Protein AF-A0A929DGJ4-F1 (afdb_monomer_lite)

pLDDT: mean 86.32, std 12.37, range [38.84, 96.0]

Secondary structure (DSSP, 8-state):
-EEEEEEEEEETTEEEEEEEEEEE-TTS-EEEEEEEE-TT--BSSHHHHHHHHHHHHHHHHHHHHHH--HHHHHHHHHHTT-EEESS------

Foldseek 3Di:
DKDWDWWWDDDPQAIWTKIFIWDQDPVSDTDTDFMWTQPVDGDRYRVVSRVLNVVQQVVLVVQCVVPVDPVSSVVSCVVVRIDTDPDPPPPDD

Radius of gyration: 13.2 Å; chains: 1; bounding box: 28×31×37 Å

Structure (mmCIF, N/CA/C/O backbone):
data_AF-A0A929DGJ4-F1
#
_entry.id   AF-A0A929DGJ4-F1
#
loop_
_atom_site.group_PDB
_atom_site.id
_atom_site.type_symbol
_atom_site.label_atom_id
_atom_site.label_alt_id
_atom_site.label_comp_id
_atom_site.label_asym_id
_atom_site.label_entity_id
_atom_site.label_seq_id
_atom_site.pdbx_PDB_ins_code
_atom_site.Cartn_x
_atom_site.Cartn_y
_atom_site.Cartn_z
_atom_site.occupancy
_atom_site.B_iso_or_equiv
_atom_site.auth_seq_id
_atom_site.auth_comp_id
_atom_site.auth_asym_id
_atom_site.auth_atom_id
_atom_site.pdbx_PDB_model_num
ATOM 1 N N . MET A 1 1 ? -8.136 -1.119 15.036 1.00 79.25 1 MET A N 1
ATOM 2 C CA . MET A 1 1 ? -7.241 -0.123 14.407 1.00 79.25 1 MET A CA 1
ATOM 3 C C . MET A 1 1 ? -6.323 -0.857 13.450 1.00 79.25 1 MET A C 1
ATOM 5 O O . MET A 1 1 ? -5.972 -1.995 13.746 1.00 79.25 1 MET A O 1
ATOM 9 N N . PHE A 1 2 ? -5.965 -0.234 12.332 1.00 84.69 2 PHE A N 1
ATOM 10 C CA . PHE A 1 2 ? -4.986 -0.778 11.393 1.00 84.69 2 PHE A CA 1
ATOM 11 C C . PHE A 1 2 ? -3.719 0.069 11.413 1.00 84.69 2 PHE A C 1
ATOM 13 O O . PHE A 1 2 ? -3.803 1.298 11.492 1.00 84.69 2 PHE A O 1
ATOM 20 N N . ARG A 1 3 ? -2.569 -0.597 11.326 1.00 87.81 3 ARG A N 1
ATOM 21 C CA . ARG A 1 3 ? -1.268 0.011 11.059 1.00 87.81 3 ARG A CA 1
ATOM 22 C C . ARG A 1 3 ? -0.798 -0.461 9.692 1.00 87.81 3 ARG A C 1
ATOM 24 O O . ARG A 1 3 ? -0.973 -1.622 9.339 1.00 87.81 3 ARG A O 1
ATOM 31 N N . PHE A 1 4 ? -0.219 0.463 8.944 1.00 90.56 4 PHE A N 1
ATOM 32 C CA . PHE A 1 4 ? 0.369 0.197 7.643 1.00 90.56 4 PHE A CA 1
ATOM 33 C C . PHE A 1 4 ? 1.869 0.420 7.751 1.00 90.56 4 PHE A C 1
ATOM 35 O O . PHE A 1 4 ? 2.286 1.430 8.322 1.00 90.56 4 PHE A O 1
ATOM 42 N N . GLU A 1 5 ? 2.649 -0.498 7.202 1.00 92.06 5 GLU A N 1
ATOM 43 C CA . GLU A 1 5 ? 4.099 -0.383 7.115 1.00 92.06 5 GLU A CA 1
ATOM 44 C C . GLU A 1 5 ? 4.519 -0.398 5.643 1.00 92.06 5 GLU A C 1
ATOM 46 O O . GLU A 1 5 ? 4.146 -1.330 4.924 1.00 92.06 5 GLU A O 1
ATOM 51 N N . PRO A 1 6 ? 5.204 0.651 5.160 1.00 94.00 6 PRO A N 1
ATOM 52 C CA . PRO A 1 6 ? 5.687 0.705 3.791 1.00 94.00 6 PRO A CA 1
ATOM 53 C C . PRO A 1 6 ? 6.823 -0.289 3.577 1.00 94.00 6 PRO A C 1
ATOM 55 O O . PRO A 1 6 ? 7.660 -0.494 4.449 1.00 94.00 6 PRO A O 1
ATOM 58 N N . GLY A 1 7 ? 6.845 -0.887 2.395 1.00 93.31 7 GLY A N 1
ATOM 59 C CA . GLY A 1 7 ? 7.848 -1.855 1.992 1.00 93.31 7 GLY A CA 1
ATOM 60 C C . GLY A 1 7 ? 7.865 -2.024 0.479 1.00 93.31 7 GLY A C 1
ATOM 61 O O . GLY A 1 7 ? 7.260 -1.244 -0.266 1.00 93.31 7 GLY A O 1
ATOM 62 N N . SER A 1 8 ? 8.542 -3.072 0.033 1.00 92.00 8 SER A N 1
ATOM 63 C CA . SER A 1 8 ? 8.576 -3.469 -1.367 1.00 92.00 8 SER A CA 1
ATOM 64 C C . SER A 1 8 ? 8.162 -4.932 -1.529 1.00 92.00 8 SER A C 1
ATOM 66 O O . SER A 1 8 ? 8.183 -5.716 -0.581 1.00 92.00 8 SER A O 1
ATOM 68 N N . TYR A 1 9 ? 7.734 -5.290 -2.735 1.00 86.75 9 TYR A N 1
ATOM 69 C CA . TYR A 1 9 ? 7.528 -6.668 -3.156 1.00 86.75 9 TYR A CA 1
ATOM 70 C C . TYR A 1 9 ? 8.389 -6.928 -4.390 1.00 86.75 9 TYR A C 1
ATOM 72 O O . TYR A 1 9 ? 8.205 -6.282 -5.426 1.00 86.75 9 TYR A O 1
ATOM 80 N N . GLN A 1 10 ? 9.351 -7.843 -4.279 1.00 87.50 10 GLN A N 1
ATOM 81 C CA . GLN A 1 10 ? 10.252 -8.167 -5.378 1.00 87.50 10 GLN A CA 1
ATOM 82 C C . GLN A 1 10 ? 9.539 -9.008 -6.442 1.00 87.50 10 GLN A C 1
ATOM 84 O O . GLN A 1 10 ? 8.810 -9.953 -6.149 1.00 87.50 10 GLN A O 1
ATOM 89 N N . THR A 1 11 ? 9.792 -8.674 -7.702 1.00 85.50 11 THR A N 1
ATOM 90 C CA . THR A 1 11 ? 9.320 -9.393 -8.885 1.00 85.50 11 THR A CA 1
ATOM 91 C C . THR A 1 11 ? 10.500 -9.665 -9.822 1.00 85.50 11 THR A C 1
ATOM 93 O O . THR A 1 11 ? 11.529 -8.992 -9.712 1.00 85.50 11 THR A O 1
ATOM 96 N N . PRO A 1 12 ? 10.369 -10.577 -10.802 1.00 87.56 12 PRO A N 1
ATOM 97 C CA . PRO A 1 12 ? 11.409 -10.783 -11.814 1.00 87.56 12 PRO A CA 1
ATOM 98 C C . PRO A 1 12 ? 11.774 -9.522 -12.614 1.00 87.56 12 PRO A C 1
ATOM 100 O O . PRO A 1 12 ? 12.853 -9.451 -13.191 1.00 87.56 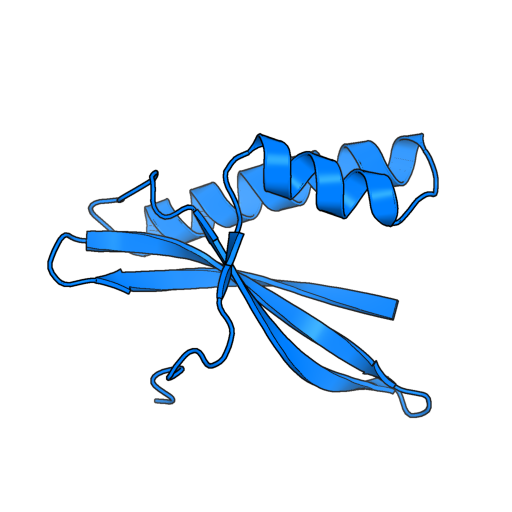12 PRO A O 1
ATOM 103 N N . SER A 1 13 ? 10.878 -8.533 -12.666 1.00 88.50 13 SER A N 1
ATOM 104 C CA . SER A 1 13 ? 11.043 -7.309 -13.458 1.00 88.50 13 SER A CA 1
ATOM 105 C C . SER A 1 13 ? 11.475 -6.087 -12.638 1.00 88.50 13 SER A C 1
ATOM 107 O O . SER A 1 13 ? 11.663 -5.021 -13.217 1.00 88.50 13 SER A O 1
ATOM 109 N N . GLY A 1 14 ? 11.616 -6.211 -11.315 1.00 92.56 14 GLY A N 1
ATOM 110 C CA . GLY A 1 14 ? 11.927 -5.096 -10.416 1.00 92.56 14 GLY A CA 1
ATOM 111 C C . GLY A 1 14 ? 11.153 -5.169 -9.101 1.00 92.56 14 GLY A C 1
ATOM 112 O O . GLY A 1 14 ? 10.719 -6.240 -8.680 1.00 92.56 14 GLY A O 1
ATOM 113 N N . PHE A 1 15 ? 10.948 -4.025 -8.459 1.00 93.62 15 PHE A N 1
ATOM 114 C CA . PHE A 1 15 ? 10.336 -3.913 -7.137 1.00 93.62 15 PHE A CA 1
ATOM 115 C C . PHE A 1 15 ? 9.007 -3.167 -7.216 1.00 93.62 15 PHE A C 1
ATOM 117 O O . PHE A 1 15 ? 8.920 -2.089 -7.797 1.00 93.62 15 PHE A O 1
ATOM 124 N N . LEU A 1 16 ? 7.963 -3.727 -6.613 1.00 94.00 16 LEU A N 1
ATOM 125 C CA . LEU A 1 16 ? 6.655 -3.092 -6.509 1.00 94.00 16 LEU A CA 1
ATOM 126 C C . LEU A 1 16 ? 6.501 -2.404 -5.144 1.00 94.00 16 LEU A C 1
ATOM 128 O O . LEU A 1 16 ? 6.834 -3.009 -4.124 1.00 94.00 16 LEU A O 1
ATOM 132 N N . PRO A 1 17 ? 5.939 -1.187 -5.075 1.00 95.31 17 PRO A N 1
ATOM 133 C CA . PRO A 1 17 ? 5.534 -0.558 -3.826 1.00 95.31 17 PRO A CA 1
ATOM 134 C C . PRO A 1 17 ? 4.538 -1.441 -3.077 1.00 95.31 17 PRO A C 1
ATOM 136 O O . PRO A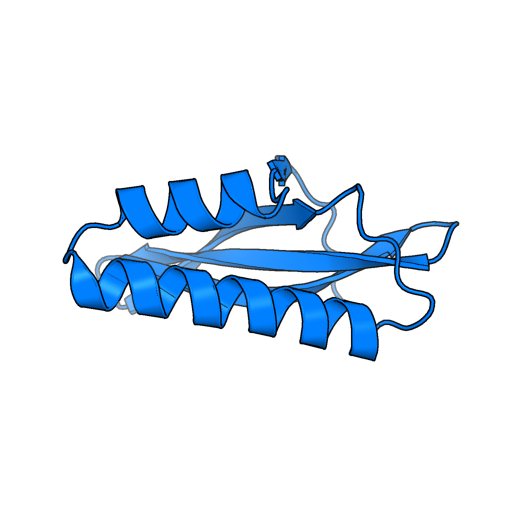 1 17 ? 3.522 -1.859 -3.646 1.00 95.31 17 PRO A O 1
ATOM 139 N N . ALA A 1 18 ? 4.796 -1.700 -1.799 1.00 94.12 18 ALA A N 1
ATOM 140 C CA . ALA A 1 18 ? 3.952 -2.543 -0.964 1.00 94.12 18 ALA A CA 1
ATOM 141 C C . ALA A 1 18 ? 3.655 -1.890 0.393 1.00 94.12 18 ALA A C 1
ATOM 143 O O . ALA A 1 18 ? 4.422 -1.076 0.901 1.00 94.12 18 ALA A O 1
ATOM 144 N N . LEU A 1 19 ? 2.514 -2.241 0.981 1.00 93.69 19 LEU A N 1
ATOM 145 C CA . LEU A 1 19 ? 2.102 -1.840 2.321 1.00 93.69 19 LEU A CA 1
ATOM 146 C C . LEU A 1 19 ? 1.678 -3.087 3.095 1.00 93.69 19 LEU A C 1
ATOM 148 O O . LEU A 1 19 ? 0.640 -3.685 2.792 1.00 93.69 19 LEU A O 1
ATOM 152 N N . ALA A 1 20 ? 2.449 -3.458 4.112 1.00 91.31 20 ALA A N 1
ATOM 153 C CA . ALA A 1 20 ? 2.050 -4.488 5.057 1.00 91.31 20 ALA A CA 1
ATOM 154 C C . ALA A 1 20 ? 0.967 -3.927 5.982 1.00 91.31 20 ALA A C 1
ATOM 156 O O . ALA A 1 20 ? 1.132 -2.868 6.592 1.00 91.31 20 ALA A O 1
ATOM 157 N N . CYS A 1 21 ? -0.162 -4.621 6.064 1.00 90.19 21 CYS A N 1
ATOM 158 C CA . CYS A 1 21 ? -1.303 -4.206 6.863 1.00 90.19 21 CYS A CA 1
ATOM 159 C C . CYS A 1 21 ? -1.384 -5.074 8.113 1.00 90.19 21 CYS A C 1
ATOM 161 O O . CYS A 1 21 ? -1.559 -6.290 8.031 1.00 90.19 21 CYS A O 1
ATOM 163 N N . TYR A 1 22 ? -1.300 -4.430 9.272 1.00 89.56 22 TYR A N 1
ATOM 164 C CA . TYR A 1 22 ? -1.398 -5.067 10.575 1.00 89.56 22 TYR A CA 1
ATOM 165 C C . TYR A 1 22 ? -2.685 -4.644 11.268 1.00 89.56 22 TYR A C 1
ATOM 167 O O . TYR A 1 22 ? -2.999 -3.455 11.398 1.00 89.56 22 TYR A O 1
ATOM 175 N N . LYS A 1 23 ? -3.426 -5.626 11.767 1.00 88.31 23 LYS A N 1
ATOM 176 C CA . LYS A 1 23 ? -4.577 -5.416 12.632 1.00 88.31 23 LYS A CA 1
ATOM 177 C C . LYS A 1 23 ? -4.109 -5.370 14.081 1.00 88.31 23 LYS A C 1
ATOM 179 O O . LYS A 1 23 ? -3.493 -6.308 14.580 1.00 88.31 23 LYS A O 1
ATOM 184 N N . ILE A 1 24 ? -4.433 -4.283 14.773 1.00 88.38 24 ILE A N 1
ATOM 185 C CA . ILE A 1 24 ? -4.097 -4.107 16.189 1.00 88.38 24 ILE A CA 1
ATOM 186 C C . ILE A 1 24 ? -5.268 -4.619 17.028 1.00 88.38 24 ILE A C 1
ATOM 188 O O . ILE A 1 24 ? -6.369 -4.056 16.980 1.00 88.38 24 ILE A O 1
ATOM 192 N N . GLY A 1 25 ? -5.029 -5.713 17.756 1.00 85.19 25 GLY A N 1
ATOM 193 C CA . GLY A 1 25 ? -6.007 -6.367 18.627 1.00 85.19 25 GLY A CA 1
ATOM 194 C C . GLY A 1 25 ? -6.145 -5.720 20.012 1.00 85.19 25 GLY A C 1
ATOM 195 O O . GLY A 1 25 ? -5.456 -4.757 20.345 1.00 85.19 25 GLY A O 1
ATOM 196 N N . LYS A 1 26 ? -7.023 -6.293 20.854 1.00 79.56 26 LYS A N 1
ATOM 197 C CA . LYS A 1 26 ? -7.346 -5.778 22.205 1.00 79.56 26 LYS A CA 1
ATOM 198 C C . LYS A 1 26 ? -6.129 -5.658 23.142 1.00 79.56 26 LYS A C 1
ATOM 200 O O . LYS A 1 26 ? -6.115 -4.771 23.983 1.00 79.56 26 LYS A O 1
ATOM 205 N N . ASN A 1 27 ? -5.083 -6.462 22.939 1.00 85.25 27 ASN A N 1
ATOM 206 C CA . ASN A 1 27 ? -3.866 -6.459 23.767 1.00 85.25 27 ASN A CA 1
ATOM 207 C C . ASN A 1 27 ? -2.704 -5.667 23.139 1.00 85.25 27 ASN A C 1
ATOM 209 O O . ASN A 1 27 ? -1.548 -5.988 23.391 1.00 85.25 27 ASN A O 1
ATOM 213 N N . LYS A 1 28 ? -2.985 -4.710 22.240 1.00 83.44 28 LYS A N 1
ATOM 214 C CA . LYS A 1 28 ? -1.975 -4.008 21.413 1.00 83.44 28 LYS A CA 1
ATOM 215 C C . LYS A 1 28 ? -1.090 -4.933 20.562 1.00 83.44 28 LYS A C 1
ATOM 217 O O . LYS A 1 28 ? -0.123 -4.477 19.966 1.00 83.44 28 LYS A O 1
ATOM 222 N N . LYS A 1 29 ? -1.432 -6.221 20.471 1.00 85.00 29 LYS A N 1
ATOM 223 C CA . LYS A 1 29 ? -0.746 -7.176 19.606 1.00 85.00 29 LYS A CA 1
ATOM 224 C C . LYS A 1 29 ? -1.063 -6.834 18.156 1.00 85.00 29 LYS A C 1
ATOM 226 O O . LYS A 1 29 ? -2.237 -6.786 17.774 1.00 85.00 29 LYS A O 1
ATOM 231 N N . GLU A 1 30 ? -0.015 -6.594 17.386 1.00 87.50 30 GLU A N 1
ATOM 232 C CA . GLU A 1 30 ? -0.089 -6.405 15.944 1.00 87.50 30 GLU A CA 1
ATOM 233 C C . GLU A 1 30 ? -0.116 -7.787 15.290 1.00 87.50 30 GLU A C 1
ATOM 235 O O . GLU A 1 30 ? 0.740 -8.633 15.549 1.00 87.50 30 GLU A O 1
ATOM 240 N N . ILE A 1 31 ? -1.154 -8.048 14.504 1.00 87.69 31 ILE A N 1
ATOM 241 C CA . ILE A 1 31 ? -1.307 -9.292 13.756 1.00 87.69 31 ILE A CA 1
ATOM 242 C C . ILE A 1 31 ? -1.307 -8.910 12.288 1.00 87.69 31 ILE A C 1
ATOM 244 O O . ILE A 1 31 ? -2.115 -8.079 11.870 1.00 87.69 31 ILE A O 1
ATOM 248 N N . PHE A 1 32 ? -0.385 -9.489 11.525 1.00 87.31 32 PHE A N 1
ATOM 249 C CA . PHE A 1 32 ? -0.377 -9.341 10.077 1.00 87.31 32 PHE A CA 1
ATOM 250 C C . PHE A 1 32 ? -1.722 -9.801 9.494 1.00 87.31 32 PHE A C 1
ATOM 252 O O . PHE A 1 32 ? -2.233 -10.849 9.884 1.00 87.31 32 PHE A O 1
ATOM 259 N N . ASP A 1 33 ? -2.290 -9.004 8.591 1.00 86.69 33 ASP A N 1
ATOM 260 C CA . ASP A 1 33 ? -3.587 -9.267 7.961 1.00 86.69 33 ASP A CA 1
ATOM 261 C C . ASP A 1 33 ? -3.413 -9.508 6.451 1.00 86.69 33 ASP A C 1
ATOM 263 O O . ASP A 1 33 ? -3.735 -10.580 5.945 1.00 86.69 33 ASP A O 1
ATOM 267 N N . TYR A 1 34 ? -2.844 -8.542 5.719 1.00 88.12 34 TYR A N 1
ATOM 268 C CA . TYR A 1 34 ? -2.636 -8.637 4.266 1.00 88.12 34 TYR A CA 1
ATOM 269 C C . TYR A 1 34 ? -1.578 -7.646 3.755 1.00 88.12 34 TYR A C 1
ATOM 271 O O . TYR A 1 34 ? -1.157 -6.744 4.479 1.00 88.12 34 TYR A O 1
ATOM 279 N N . ILE A 1 35 ? -1.175 -7.776 2.484 1.00 90.25 35 ILE A N 1
ATOM 280 C CA . ILE A 1 35 ? -0.394 -6.755 1.763 1.00 90.25 35 ILE A CA 1
ATOM 281 C C . ILE A 1 35 ? -1.300 -5.988 0.802 1.00 90.25 35 ILE A C 1
ATOM 283 O O . ILE A 1 35 ? -2.173 -6.564 0.150 1.00 90.25 35 ILE A O 1
ATOM 287 N N . LEU A 1 36 ? -1.054 -4.687 0.671 1.00 92.69 36 LEU A N 1
ATOM 288 C CA . LEU A 1 36 ? -1.462 -3.915 -0.499 1.00 92.69 36 LEU A CA 1
ATOM 289 C C . LEU A 1 36 ? -0.252 -3.670 -1.397 1.00 92.69 36 LEU A C 1
ATOM 291 O O . LEU A 1 36 ? 0.788 -3.269 -0.892 1.00 92.69 36 LEU A O 1
ATOM 295 N N . THR A 1 37 ? -0.379 -3.823 -2.711 1.00 94.06 37 THR A N 1
ATOM 296 C CA . THR A 1 37 ? 0.696 -3.463 -3.650 1.00 94.06 37 THR A CA 1
ATOM 297 C C . THR A 1 37 ? 0.157 -2.737 -4.871 1.00 94.06 37 THR A C 1
ATOM 299 O O . THR A 1 37 ? -0.996 -2.938 -5.257 1.00 94.06 37 THR A O 1
ATOM 302 N N . ASN A 1 38 ? 0.980 -1.886 -5.480 1.00 93.94 38 ASN A N 1
ATOM 303 C CA . ASN A 1 38 ? 0.672 -1.258 -6.757 1.00 93.94 38 ASN A CA 1
ATOM 304 C C . ASN A 1 38 ? 1.399 -1.983 -7.895 1.00 93.94 38 ASN A C 1
ATOM 306 O O . ASN A 1 38 ? 2.515 -1.621 -8.255 1.00 93.94 38 ASN A O 1
ATOM 310 N N . ILE A 1 39 ? 0.727 -2.962 -8.505 1.00 89.06 39 ILE A N 1
ATOM 311 C CA . ILE A 1 39 ? 1.277 -3.799 -9.588 1.00 89.06 39 ILE A CA 1
ATOM 312 C C . ILE A 1 39 ? 1.647 -3.032 -10.867 1.00 89.06 39 ILE A C 1
ATOM 314 O O . ILE A 1 39 ? 2.273 -3.595 -11.758 1.00 89.06 39 ILE A O 1
ATOM 318 N N . LYS A 1 40 ? 1.233 -1.765 -10.994 1.00 89.44 40 LYS A N 1
ATOM 319 C CA . LYS A 1 40 ? 1.524 -0.927 -12.165 1.00 89.44 40 LYS A CA 1
ATOM 320 C C . LYS A 1 40 ? 2.779 -0.071 -11.991 1.00 89.44 40 LYS A C 1
ATOM 322 O O . LYS A 1 40 ? 3.230 0.523 -12.964 1.00 89.44 40 LYS A O 1
ATOM 327 N N . ALA A 1 41 ? 3.316 0.023 -10.776 1.00 90.44 41 ALA A N 1
ATOM 328 C CA . ALA A 1 41 ? 4.452 0.875 -10.444 1.00 90.44 41 ALA A CA 1
ATOM 329 C C . ALA A 1 41 ? 5.707 0.022 -10.211 1.00 90.44 41 ALA A C 1
ATOM 331 O O . ALA A 1 41 ? 6.147 -0.128 -9.079 1.00 90.44 41 ALA A O 1
ATOM 332 N N . ILE A 1 42 ? 6.255 -0.578 -11.271 1.00 92.75 42 ILE A N 1
ATOM 333 C CA . ILE A 1 42 ? 7.516 -1.328 -11.174 1.00 92.75 42 ILE A CA 1
ATOM 334 C C . ILE A 1 42 ? 8.673 -0.334 -11.091 1.00 92.75 42 ILE A C 1
ATOM 336 O O . ILE A 1 42 ? 8.898 0.449 -12.012 1.00 92.75 42 ILE A O 1
ATOM 340 N N . GLU A 1 43 ? 9.415 -0.395 -9.994 1.00 94.00 43 GLU A N 1
ATOM 341 C CA . GLU A 1 43 ? 10.615 0.392 -9.751 1.00 94.00 43 GLU A CA 1
ATOM 342 C C . GLU A 1 43 ? 11.867 -0.464 -9.956 1.00 94.00 43 GLU A C 1
ATOM 344 O O . GLU A 1 43 ? 11.888 -1.664 -9.679 1.00 94.00 43 GLU A O 1
ATOM 349 N N . LEU A 1 44 ? 12.951 0.163 -10.411 1.00 93.62 44 LEU A N 1
ATOM 350 C CA . LEU A 1 44 ? 14.221 -0.533 -10.652 1.00 93.62 44 LEU A CA 1
ATOM 351 C C . LEU A 1 44 ? 14.979 -0.869 -9.360 1.00 93.62 44 LEU A C 1
ATOM 353 O O . LEU A 1 44 ? 15.864 -1.719 -9.374 1.00 93.62 44 LEU A O 1
ATOM 357 N N . THR A 1 45 ? 14.661 -0.192 -8.255 1.00 95.00 45 THR A N 1
ATOM 358 C CA . THR A 1 45 ? 15.311 -0.402 -6.959 1.00 95.00 45 THR A CA 1
ATOM 359 C C . THR A 1 45 ? 14.279 -0.514 -5.847 1.00 95.00 45 THR A C 1
ATOM 361 O O . THR A 1 45 ? 13.245 0.158 -5.870 1.00 95.00 45 THR A O 1
ATOM 364 N N . GLU A 1 46 ? 14.591 -1.329 -4.841 1.00 94.06 46 GLU A N 1
ATOM 365 C CA . GLU A 1 46 ? 13.763 -1.485 -3.645 1.00 94.06 46 GLU A CA 1
ATOM 366 C C . GLU A 1 46 ? 13.499 -0.143 -2.958 1.00 94.06 46 GLU A C 1
ATOM 368 O O . GLU A 1 46 ? 12.353 0.182 -2.658 1.00 94.06 46 GLU A O 1
ATOM 373 N N . GLN A 1 47 ? 14.541 0.673 -2.777 1.00 96.00 47 GLN A N 1
ATOM 374 C CA . GLN A 1 47 ? 14.415 1.979 -2.133 1.00 96.00 47 GLN A CA 1
ATOM 375 C C . GLN A 1 47 ? 13.345 2.850 -2.808 1.00 96.00 47 GLN A C 1
ATOM 377 O O . GLN A 1 47 ? 12.506 3.431 -2.124 1.00 96.00 47 GLN A O 1
ATOM 382 N N . LYS A 1 48 ? 13.319 2.900 -4.147 1.00 95.31 48 LYS A N 1
ATOM 383 C CA . LYS A 1 48 ? 12.305 3.669 -4.882 1.00 95.31 48 LYS A CA 1
ATOM 384 C C . LYS A 1 48 ? 10.901 3.108 -4.677 1.00 95.31 48 LYS A C 1
ATOM 386 O O . LYS A 1 48 ? 9.958 3.878 -4.515 1.00 95.31 48 LYS A O 1
ATOM 391 N N . ALA A 1 49 ? 10.757 1.783 -4.635 1.00 94.56 49 ALA A N 1
ATOM 392 C CA . ALA A 1 49 ? 9.474 1.146 -4.349 1.00 94.56 49 ALA A CA 1
ATOM 393 C C . ALA A 1 49 ? 8.958 1.507 -2.946 1.00 94.56 49 ALA A C 1
ATOM 395 O O . ALA A 1 49 ? 7.785 1.864 -2.800 1.00 94.56 49 ALA A O 1
ATOM 396 N N . VAL A 1 50 ? 9.837 1.492 -1.938 1.00 95.88 50 VAL A N 1
ATOM 397 C CA . VAL A 1 50 ? 9.508 1.896 -0.561 1.00 95.88 50 VAL A CA 1
ATOM 398 C C . VAL A 1 50 ? 9.133 3.380 -0.500 1.00 95.88 50 VAL A C 1
ATOM 400 O O . VAL A 1 50 ? 8.092 3.725 0.057 1.00 95.88 50 VAL A O 1
ATOM 403 N N . GLU A 1 51 ? 9.914 4.265 -1.125 1.00 96.00 51 GLU A N 1
ATOM 404 C CA . GLU A 1 51 ? 9.626 5.707 -1.185 1.00 96.00 51 GLU A CA 1
ATOM 405 C C . GLU A 1 51 ? 8.277 5.999 -1.864 1.00 96.00 51 GLU A C 1
ATOM 407 O O . GLU A 1 51 ? 7.484 6.821 -1.385 1.00 96.00 51 GLU A O 1
ATOM 412 N N . SER A 1 52 ? 7.973 5.291 -2.954 1.00 94.88 52 SER A N 1
ATOM 413 C CA . SER A 1 52 ? 6.680 5.357 -3.637 1.00 94.88 52 SER A CA 1
ATOM 414 C C . SER A 1 52 ? 5.536 4.895 -2.722 1.00 94.88 52 SER A C 1
ATOM 416 O O . SER A 1 52 ? 4.516 5.588 -2.616 1.00 9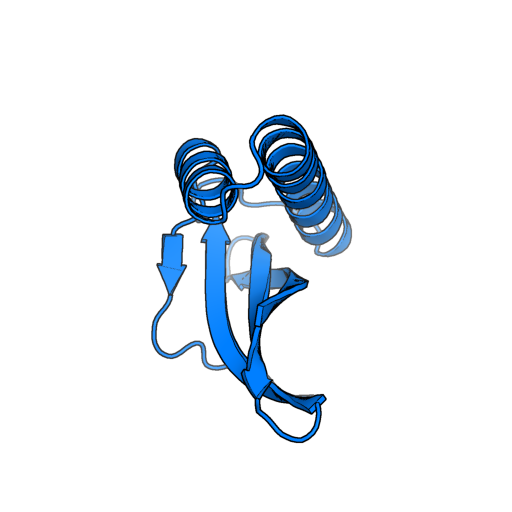4.88 52 SER A O 1
ATOM 418 N N . ALA A 1 53 ? 5.709 3.787 -1.991 1.00 95.06 53 ALA A N 1
ATOM 419 C CA . ALA A 1 53 ? 4.728 3.301 -1.019 1.00 95.06 53 ALA A CA 1
ATOM 420 C C . ALA A 1 53 ? 4.495 4.309 0.119 1.00 95.06 53 ALA A C 1
ATOM 422 O O . ALA A 1 53 ? 3.348 4.634 0.446 1.00 95.06 53 ALA A O 1
ATOM 423 N N . GLU A 1 54 ? 5.567 4.874 0.676 1.00 95.75 54 GLU A N 1
ATOM 424 C CA . GLU A 1 54 ? 5.503 5.913 1.701 1.00 95.75 54 GLU A CA 1
ATOM 425 C C . GLU A 1 54 ? 4.749 7.151 1.232 1.00 95.75 54 GLU A C 1
ATOM 427 O O . GLU A 1 54 ? 3.927 7.703 1.968 1.00 95.75 54 GLU A O 1
ATOM 432 N N . LYS A 1 55 ? 5.033 7.620 0.015 1.00 95.44 55 LYS A N 1
ATOM 433 C CA . LYS A 1 55 ? 4.404 8.812 -0.552 1.00 95.44 55 LYS A CA 1
ATOM 434 C C . LYS A 1 55 ? 2.897 8.617 -0.688 1.00 95.44 55 LYS A C 1
ATOM 436 O O . LYS A 1 55 ? 2.128 9.489 -0.264 1.00 95.44 55 LYS A O 1
ATOM 441 N N . SER A 1 56 ? 2.469 7.469 -1.213 1.00 94.19 56 SER A N 1
ATOM 442 C CA . SER A 1 56 ? 1.051 7.109 -1.309 1.00 94.19 56 SER A CA 1
ATOM 443 C C . SER A 1 56 ? 0.402 6.953 0.065 1.00 94.19 56 SER A C 1
ATOM 445 O O . SER A 1 56 ? -0.691 7.481 0.294 1.00 94.19 56 SER A O 1
ATOM 447 N N . LEU A 1 57 ? 1.091 6.332 1.026 1.00 94.00 57 LEU A N 1
ATOM 448 C CA . LEU A 1 57 ? 0.589 6.175 2.388 1.00 94.00 57 LEU A CA 1
ATOM 449 C C . LEU A 1 57 ? 0.429 7.528 3.101 1.00 94.00 57 LEU A C 1
ATOM 451 O O . LEU A 1 57 ? -0.635 7.819 3.654 1.00 94.00 57 LEU A O 1
ATOM 455 N N . LYS A 1 58 ? 1.436 8.408 3.025 1.00 93.69 58 LYS A N 1
ATOM 456 C CA . LYS A 1 58 ? 1.398 9.783 3.558 1.00 93.69 58 LYS A CA 1
ATOM 457 C C . LYS A 1 58 ? 0.238 10.575 2.946 1.00 93.69 58 LYS A C 1
ATOM 459 O O . LYS A 1 58 ? -0.492 11.262 3.664 1.00 93.69 58 LYS A O 1
ATOM 464 N N . LYS A 1 59 ? 0.018 10.463 1.631 1.00 92.56 59 LYS A N 1
ATOM 465 C CA . LYS A 1 59 ? -1.116 11.091 0.928 1.00 92.56 59 LYS A CA 1
ATOM 466 C C . LYS A 1 59 ? -2.463 10.562 1.433 1.00 92.56 59 LYS A C 1
ATOM 468 O O . LYS A 1 59 ? -3.368 11.357 1.700 1.00 92.56 59 LYS A O 1
ATOM 473 N N . ALA A 1 60 ? -2.590 9.249 1.611 1.00 91.62 60 ALA A N 1
ATOM 474 C CA . ALA A 1 60 ? -3.806 8.619 2.114 1.00 91.62 60 ALA A CA 1
ATOM 475 C C . ALA A 1 60 ? -4.106 9.017 3.572 1.00 91.62 60 ALA A C 1
ATOM 477 O O . ALA A 1 60 ? -5.242 9.379 3.892 1.00 91.62 60 ALA A O 1
ATOM 478 N N . PHE A 1 61 ? -3.091 9.064 4.442 1.00 89.81 61 PHE A N 1
ATOM 479 C CA . PHE A 1 61 ? -3.243 9.537 5.821 1.00 89.81 61 PHE A CA 1
ATOM 480 C C . PHE A 1 61 ? -3.628 11.012 5.905 1.00 89.81 61 PHE A C 1
ATOM 482 O O . PHE A 1 61 ? -4.504 11.349 6.698 1.00 89.81 61 PHE A O 1
ATOM 489 N N . LYS A 1 62 ? -3.064 11.885 5.059 1.00 89.88 62 LYS A N 1
ATOM 490 C CA . LYS A 1 62 ? -3.494 13.293 4.985 1.00 89.88 62 LYS A CA 1
ATOM 491 C C . LYS A 1 62 ? -4.987 13.412 4.660 1.00 89.88 62 LYS A C 1
ATOM 493 O O . LYS A 1 62 ? -5.680 14.234 5.255 1.00 89.88 62 LYS A O 1
ATOM 498 N N . LYS A 1 63 ? -5.517 12.576 3.757 1.00 84.75 63 LYS A N 1
ATOM 499 C CA . LYS A 1 63 ? -6.965 12.537 3.467 1.00 84.75 63 LYS A CA 1
ATOM 500 C C . LYS A 1 63 ? -7.786 11.990 4.636 1.00 84.75 63 LYS A C 1
ATOM 502 O O . LYS A 1 63 ? -8.848 12.536 4.937 1.00 84.75 63 LYS A O 1
ATOM 507 N N . LYS A 1 64 ? -7.300 10.95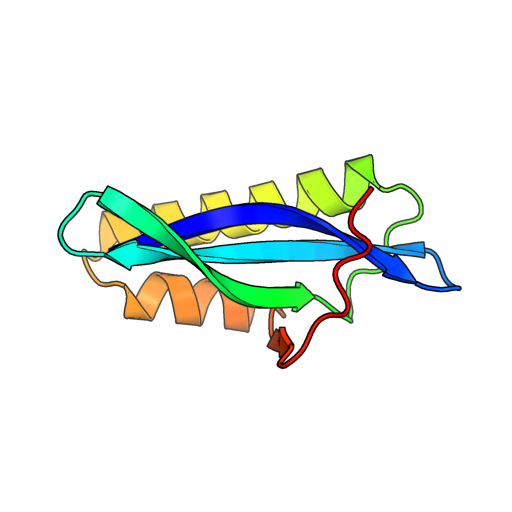0 5.321 1.00 86.38 64 LYS A N 1
ATOM 508 C CA . LYS A 1 64 ? -7.944 10.423 6.534 1.00 86.38 64 LYS A CA 1
ATOM 509 C C . LYS A 1 64 ? -8.017 11.485 7.629 1.00 86.38 64 LYS A C 1
ATOM 511 O O . LYS A 1 64 ? -9.095 11.704 8.161 1.00 86.38 64 LYS A O 1
ATOM 516 N N . GLN A 1 65 ? -6.919 12.181 7.923 1.00 84.81 65 GLN A N 1
ATOM 517 C CA . GLN A 1 65 ? -6.874 13.233 8.946 1.00 84.81 65 GLN A CA 1
ATOM 518 C C . GLN A 1 65 ? -7.884 14.353 8.672 1.00 84.81 65 GLN A C 1
ATOM 520 O O . GLN A 1 65 ? -8.542 14.815 9.594 1.00 84.81 65 GLN A O 1
ATOM 525 N N . LYS A 1 66 ? -8.075 14.733 7.402 1.00 82.50 66 LYS A N 1
ATOM 526 C CA . LYS A 1 66 ? -9.069 15.747 7.013 1.00 82.50 66 LYS A CA 1
ATOM 527 C C . LYS A 1 66 ? -10.524 15.304 7.180 1.00 82.50 66 LYS A C 1
ATOM 529 O O . LYS A 1 66 ? -11.400 16.151 7.275 1.00 82.50 66 LYS A O 1
ATOM 534 N N . THR A 1 67 ? -10.801 14.002 7.143 1.00 82.88 67 THR A N 1
ATOM 535 C CA . THR A 1 67 ? -12.176 13.478 7.038 1.00 82.88 67 THR A CA 1
ATOM 536 C C . THR A 1 67 ? -12.610 12.610 8.216 1.00 82.88 67 THR A C 1
ATOM 538 O O . THR A 1 67 ? -13.792 12.309 8.340 1.00 82.88 67 THR A O 1
ATOM 541 N N . GLY A 1 68 ? -11.668 12.154 9.043 1.00 82.19 68 GLY A N 1
ATOM 542 C CA . GLY A 1 68 ? -11.897 11.265 10.181 1.00 82.19 68 GLY A CA 1
ATOM 543 C C . GLY A 1 68 ? -12.277 9.822 9.827 1.00 82.19 68 GLY A C 1
ATOM 544 O O . GLY A 1 68 ? -12.474 9.018 10.732 1.00 82.19 68 GLY A O 1
ATOM 545 N N . LYS A 1 69 ? -12.387 9.456 8.540 1.00 80.56 69 LYS A N 1
ATOM 546 C CA . LYS A 1 69 ? -12.933 8.155 8.108 1.00 80.56 69 LYS A CA 1
ATOM 547 C C . LYS A 1 69 ? -11.861 7.242 7.514 1.00 80.56 69 LYS A C 1
ATOM 549 O O . LYS A 1 69 ? -11.229 7.589 6.518 1.00 80.56 69 LYS A O 1
ATOM 554 N N . ASP A 1 70 ? -11.735 6.029 8.057 1.00 81.50 70 ASP A N 1
ATOM 555 C CA . ASP A 1 70 ? -10.822 4.984 7.556 1.00 81.50 70 ASP A CA 1
ATOM 556 C C . ASP A 1 70 ? -11.100 4.592 6.099 1.00 81.50 70 ASP A C 1
ATOM 558 O O . ASP A 1 70 ? -10.174 4.349 5.327 1.00 81.50 70 ASP A O 1
ATOM 562 N N . TYR A 1 71 ? -12.369 4.629 5.685 1.00 83.62 71 TYR A N 1
ATOM 563 C CA . TYR A 1 71 ? -12.772 4.392 4.298 1.00 83.62 71 TYR A CA 1
ATOM 564 C C . TYR A 1 71 ? -12.040 5.301 3.294 1.00 83.62 71 TYR A C 1
ATOM 566 O O . TYR A 1 71 ? -11.685 4.859 2.203 1.00 83.62 71 TYR A O 1
ATOM 574 N N . ASN A 1 72 ? -11.740 6.550 3.663 1.00 85.06 72 ASN A N 1
ATOM 575 C CA . ASN A 1 72 ? -11.062 7.492 2.770 1.00 85.06 72 ASN A CA 1
ATOM 576 C C . ASN A 1 72 ? -9.571 7.182 2.598 1.00 85.06 72 ASN A C 1
ATOM 578 O O . ASN A 1 72 ? -8.998 7.503 1.555 1.00 85.06 72 ASN A O 1
ATOM 582 N N . LEU A 1 73 ? -8.948 6.535 3.588 1.00 87.50 73 LEU A N 1
ATOM 583 C CA . LEU A 1 73 ? -7.595 5.998 3.450 1.00 87.50 73 LEU A CA 1
ATOM 584 C C . LEU A 1 73 ? -7.593 4.866 2.419 1.00 87.50 73 LEU A C 1
ATOM 586 O O . LEU A 1 73 ? -6.822 4.919 1.462 1.00 87.50 73 LEU A O 1
ATOM 590 N N . ALA A 1 74 ? -8.511 3.905 2.567 1.00 87.44 74 ALA A N 1
ATOM 591 C CA . ALA A 1 74 ? -8.645 2.776 1.649 1.00 87.44 74 ALA A CA 1
ATOM 592 C C . ALA A 1 74 ? -8.947 3.233 0.213 1.00 87.44 74 ALA A C 1
ATOM 594 O O . ALA A 1 74 ? -8.284 2.796 -0.726 1.00 87.44 74 ALA A O 1
ATOM 595 N N . GLN A 1 75 ? -9.883 4.173 0.037 1.00 88.75 75 GLN A N 1
ATOM 596 C CA . GLN A 1 75 ? -10.181 4.751 -1.275 1.00 88.75 75 GLN A CA 1
ATOM 597 C C . GLN A 1 75 ? -8.981 5.481 -1.873 1.00 88.75 75 GLN A C 1
ATOM 599 O O . GLN A 1 75 ? -8.711 5.328 -3.058 1.00 88.75 75 GLN A O 1
ATOM 604 N N . SER A 1 76 ? -8.217 6.233 -1.073 1.00 91.69 76 SER A N 1
ATOM 605 C CA . SER A 1 76 ? -7.041 6.927 -1.599 1.00 91.69 76 SER A CA 1
ATOM 606 C C . SER A 1 76 ? -5.950 5.971 -2.065 1.00 91.69 76 SER A C 1
ATOM 608 O O . SER A 1 76 ? -5.340 6.242 -3.093 1.00 91.69 76 SER A O 1
ATOM 610 N N . LEU A 1 77 ? -5.701 4.886 -1.327 1.00 92.12 77 LEU A N 1
ATOM 611 C CA . LEU A 1 77 ? -4.737 3.861 -1.733 1.00 92.12 77 LEU A CA 1
ATOM 612 C C . LEU A 1 77 ? -5.216 3.142 -2.999 1.00 92.12 77 LEU A C 1
ATOM 614 O O . LEU A 1 77 ? -4.445 2.984 -3.942 1.00 92.12 77 LEU A O 1
ATOM 618 N N . LYS A 1 78 ? -6.510 2.807 -3.073 1.00 91.31 78 LYS A N 1
ATOM 619 C CA . LYS A 1 78 ? -7.117 2.210 -4.268 1.00 91.31 78 LYS A CA 1
ATOM 620 C C . LYS A 1 78 ? -7.008 3.125 -5.493 1.00 91.31 78 LYS A C 1
ATOM 622 O O . LYS A 1 78 ? -6.659 2.652 -6.569 1.00 91.31 78 LYS A O 1
ATOM 627 N N . SER A 1 79 ? -7.263 4.429 -5.346 1.00 91.00 79 SER A N 1
ATOM 628 C CA . SER A 1 79 ? -7.083 5.411 -6.429 1.00 91.00 79 SER A CA 1
ATOM 629 C C . SER A 1 79 ? -5.625 5.553 -6.870 1.00 91.00 79 SER A C 1
ATOM 631 O O . SER A 1 79 ? -5.378 5.816 -8.041 1.00 91.00 79 SER A O 1
ATOM 633 N N . ASP A 1 80 ? -4.670 5.368 -5.955 1.00 90.38 80 ASP A N 1
ATOM 634 C CA . ASP A 1 80 ? -3.235 5.344 -6.265 1.00 90.38 80 ASP A CA 1
ATOM 635 C C . ASP A 1 80 ? -2.787 4.001 -6.884 1.00 90.38 80 ASP A C 1
ATOM 637 O O . ASP A 1 80 ? -1.618 3.853 -7.219 1.00 90.38 80 ASP A O 1
ATOM 641 N N . GLY A 1 81 ? -3.697 3.037 -7.079 1.00 92.44 81 GLY A N 1
ATOM 642 C CA . GLY A 1 81 ? -3.431 1.768 -7.766 1.00 92.44 81 GLY A CA 1
ATOM 643 C C . GLY A 1 81 ? -3.125 0.587 -6.848 1.00 92.44 81 GLY A C 1
ATOM 644 O O . GLY A 1 81 ? -2.850 -0.504 -7.344 1.00 92.44 81 GLY A O 1
ATOM 645 N N . PHE A 1 82 ? -3.196 0.770 -5.527 1.00 94.00 82 PHE A N 1
ATOM 646 C CA . PHE A 1 82 ? -2.967 -0.316 -4.582 1.00 94.00 82 PHE A CA 1
ATOM 647 C C . PHE A 1 82 ? -4.134 -1.304 -4.579 1.00 94.00 82 PHE A C 1
ATOM 649 O O . PHE A 1 82 ? -5.294 -0.930 -4.377 1.00 94.00 82 PHE A O 1
ATOM 656 N N . ILE A 1 83 ? -3.802 -2.579 -4.744 1.00 92.06 83 ILE A N 1
ATOM 657 C CA . ILE A 1 83 ? -4.729 -3.703 -4.655 1.00 92.06 83 ILE A CA 1
ATOM 658 C C . ILE A 1 83 ? -4.330 -4.615 -3.501 1.00 92.06 83 ILE A C 1
ATOM 660 O O . ILE A 1 83 ? -3.151 -4.726 -3.165 1.00 92.06 83 ILE A O 1
ATOM 664 N N . LYS A 1 84 ? -5.325 -5.260 -2.888 1.00 90.44 84 LYS A N 1
ATOM 665 C CA . LYS A 1 84 ? -5.090 -6.290 -1.877 1.00 90.44 84 LYS A CA 1
ATOM 666 C C . LYS A 1 84 ? -4.539 -7.533 -2.557 1.00 90.44 84 LYS A C 1
ATOM 668 O O . LYS A 1 84 ? -5.129 -8.009 -3.522 1.00 90.44 84 LYS A O 1
ATOM 673 N N . VAL A 1 85 ? -3.435 -8.041 -2.030 1.00 81.88 85 VAL A N 1
ATOM 674 C CA . VAL A 1 85 ? -2.907 -9.351 -2.391 1.00 81.88 85 VAL A CA 1
ATOM 675 C C . VAL A 1 85 ? -3.171 -10.263 -1.209 1.00 81.88 85 VAL A C 1
ATOM 677 O O . VAL A 1 85 ? -2.626 -10.069 -0.118 1.00 81.88 85 VAL A O 1
ATOM 680 N N . ASP A 1 86 ? -4.077 -11.212 -1.422 1.00 63.62 86 ASP A N 1
ATOM 681 C CA . ASP A 1 86 ? -4.324 -12.287 -0.476 1.00 63.62 86 ASP A CA 1
ATOM 682 C C . ASP A 1 86 ? -3.196 -13.312 -0.608 1.00 63.62 86 ASP A C 1
ATOM 684 O O . ASP A 1 86 ? -2.802 -13.680 -1.713 1.00 63.62 86 ASP A O 1
ATOM 688 N N . ASN A 1 87 ? -2.681 -13.770 0.532 1.00 54.00 87 ASN A N 1
ATOM 689 C CA . ASN A 1 87 ? -1.646 -14.798 0.610 1.00 54.00 87 ASN A CA 1
ATOM 690 C C . ASN A 1 87 ? -0.273 -14.403 0.015 1.00 54.00 87 ASN A C 1
ATOM 692 O O . ASN A 1 87 ? 0.271 -15.120 -0.828 1.00 54.00 87 ASN A O 1
ATOM 696 N N . PRO A 1 88 ? 0.332 -13.279 0.441 1.00 52.78 88 PRO A N 1
ATOM 697 C CA . PRO A 1 88 ? 1.691 -12.994 0.038 1.00 52.78 88 PRO A CA 1
ATOM 698 C C . PRO A 1 88 ? 2.603 -14.003 0.725 1.00 52.78 88 PRO A C 1
ATOM 700 O O . PRO A 1 88 ? 2.667 -14.076 1.954 1.00 52.78 88 PRO A O 1
ATOM 703 N N . GLN A 1 89 ? 3.330 -14.772 -0.073 1.00 51.22 89 GLN A N 1
ATOM 704 C CA . GLN A 1 89 ? 4.518 -15.460 0.395 1.00 51.22 89 GLN A CA 1
ATOM 705 C C . GLN A 1 89 ? 5.542 -14.361 0.707 1.00 51.22 89 GLN A C 1
ATOM 707 O O . GLN A 1 89 ? 6.356 -13.985 -0.129 1.00 51.22 89 GLN A O 1
ATOM 712 N N . PHE A 1 90 ? 5.390 -13.736 1.879 1.00 49.00 90 PHE A N 1
ATOM 713 C CA . PHE A 1 90 ? 6.394 -12.861 2.458 1.00 49.00 90 PHE A 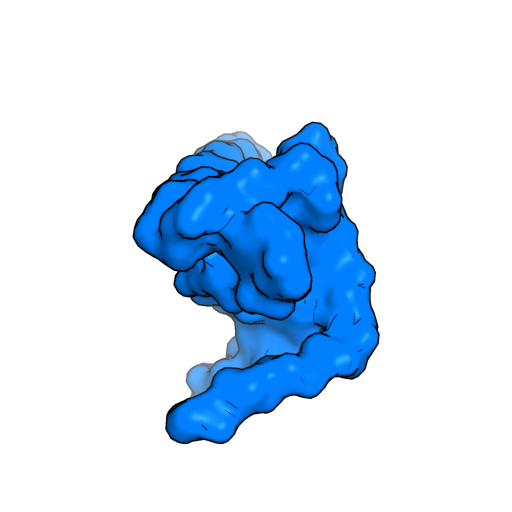CA 1
ATOM 714 C C . PHE A 1 90 ? 7.633 -13.732 2.591 1.00 49.00 90 PHE A C 1
ATOM 716 O O . PHE A 1 90 ? 7.638 -14.663 3.401 1.00 49.00 90 PHE A O 1
ATOM 723 N N . ALA A 1 91 ? 8.640 -13.476 1.760 1.00 42.50 91 ALA A N 1
ATOM 724 C CA . ALA A 1 91 ? 9.975 -13.968 2.028 1.00 42.50 91 AL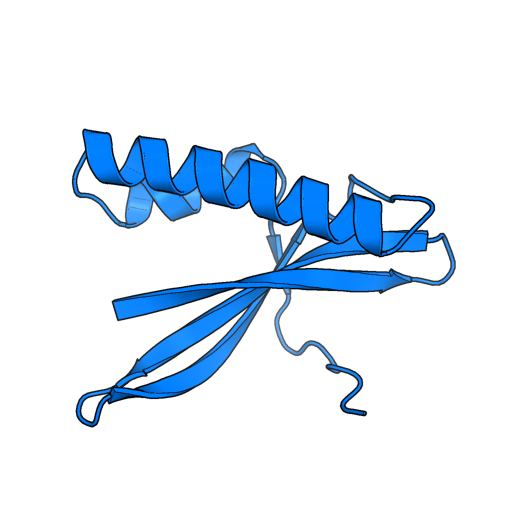A A CA 1
ATOM 725 C C . ALA A 1 91 ? 10.346 -13.414 3.409 1.00 42.50 91 ALA A C 1
ATOM 727 O O . ALA A 1 91 ? 10.542 -12.214 3.581 1.00 42.50 91 ALA A O 1
ATOM 728 N N . LYS A 1 92 ? 10.259 -14.275 4.421 1.00 40.50 92 LYS A N 1
ATOM 729 C CA . LYS A 1 92 ? 10.898 -14.035 5.703 1.00 40.50 92 LYS A CA 1
ATOM 730 C C . LYS A 1 92 ? 12.364 -14.352 5.466 1.00 40.50 92 LYS A C 1
ATOM 732 O O . LYS A 1 92 ? 12.668 -15.521 5.235 1.00 40.50 92 LYS A O 1
ATOM 737 N N . ASP A 1 93 ? 13.206 -13.333 5.498 1.00 38.84 93 ASP A N 1
ATOM 738 C CA . ASP A 1 93 ? 14.533 -13.514 6.082 1.00 38.84 93 ASP A CA 1
ATOM 739 C C . ASP A 1 93 ? 14.390 -13.453 7.611 1.00 38.84 93 ASP A C 1
ATOM 741 O O . ASP A 1 93 ? 13.673 -12.546 8.106 1.00 38.84 93 ASP A O 1
#

Sequence (93 aa):
MFRFEPGSYQTPSGFLPALACYKIGKNKKEIFDYILTNIKAIELTEQKAVESAEKSLKKAFKKKQKTGKDYNLAQSLKSDGFIKVDNPQFAKD